Protein AF-A0A369RG29-F1 (afdb_monomer)

Structure (mmCIF, N/CA/C/O backbone):
data_AF-A0A369RG29-F1
#
_entry.id   AF-A0A369RG29-F1
#
loop_
_atom_site.group_PDB
_atom_site.id
_atom_site.type_symbol
_atom_site.label_atom_id
_atom_site.label_alt_id
_atom_site.label_comp_id
_atom_site.label_asym_id
_atom_site.label_entity_id
_atom_site.label_seq_id
_atom_site.pdbx_PDB_ins_code
_atom_site.Cartn_x
_atom_site.Cartn_y
_atom_site.Cartn_z
_atom_site.occupancy
_atom_site.B_iso_or_equiv
_atom_site.auth_seq_id
_atom_site.auth_comp_id
_atom_site.auth_asym_id
_atom_site.auth_atom_id
_atom_site.pdbx_PDB_model_num
ATOM 1 N N . MET A 1 1 ? 27.080 -6.535 -41.139 1.00 61.38 1 MET A N 1
ATOM 2 C CA . MET A 1 1 ? 26.240 -5.898 -40.108 1.00 61.38 1 MET A CA 1
ATOM 3 C C . MET A 1 1 ? 27.134 -4.881 -39.435 1.00 61.38 1 MET A C 1
ATOM 5 O O . MET A 1 1 ? 28.217 -5.266 -39.020 1.00 61.38 1 MET A O 1
ATOM 9 N N . ASP A 1 2 ? 26.772 -3.605 -39.496 1.00 86.25 2 ASP A N 1
ATOM 10 C CA . ASP A 1 2 ? 27.599 -2.499 -39.001 1.00 86.25 2 ASP A CA 1
ATOM 11 C C . ASP A 1 2 ? 27.621 -2.521 -37.461 1.00 86.25 2 ASP A C 1
ATOM 13 O O . ASP A 1 2 ? 26.566 -2.659 -36.838 1.00 86.25 2 ASP A O 1
ATOM 17 N N . GLU A 1 3 ? 28.797 -2.431 -36.835 1.00 81.69 3 GLU A N 1
ATOM 18 C CA . GLU A 1 3 ? 28.949 -2.472 -35.367 1.00 81.69 3 GLU A CA 1
ATOM 19 C C . GLU A 1 3 ? 28.167 -1.340 -34.684 1.00 81.69 3 GLU A C 1
ATOM 21 O O . GLU A 1 3 ? 27.643 -1.509 -33.581 1.00 81.69 3 GLU A O 1
ATOM 26 N N . ILE A 1 4 ? 28.018 -0.211 -35.382 1.00 87.00 4 ILE A N 1
ATOM 27 C CA . ILE A 1 4 ? 27.240 0.947 -34.934 1.00 87.00 4 ILE A CA 1
ATOM 2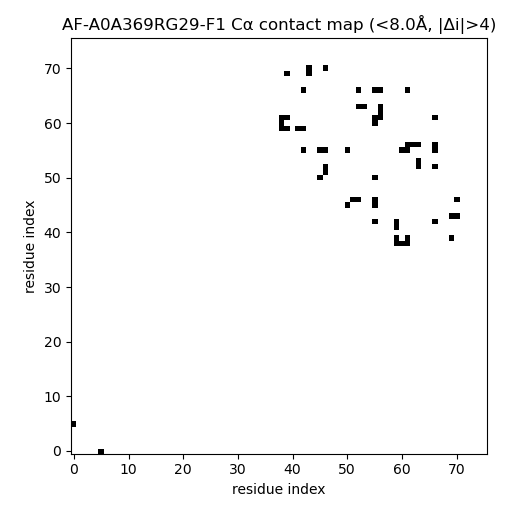8 C C . ILE A 1 4 ? 25.746 0.599 -34.836 1.00 87.00 4 ILE A C 1
ATOM 30 O O . ILE A 1 4 ? 25.089 0.977 -33.865 1.00 87.00 4 ILE A O 1
ATOM 34 N N . ALA A 1 5 ? 25.213 -0.168 -35.793 1.00 87.56 5 ALA A N 1
ATOM 35 C CA . ALA A 1 5 ? 23.807 -0.571 -35.799 1.00 87.56 5 ALA A CA 1
ATOM 36 C C . ALA A 1 5 ? 23.494 -1.537 -34.646 1.00 87.56 5 ALA A C 1
ATOM 38 O O . ALA A 1 5 ? 22.511 -1.353 -33.934 1.00 87.56 5 ALA A O 1
ATOM 39 N N . ALA A 1 6 ? 24.382 -2.503 -34.391 1.00 88.19 6 ALA A N 1
ATOM 40 C CA . ALA A 1 6 ? 24.222 -3.444 -33.281 1.00 88.19 6 ALA A CA 1
ATOM 41 C C . ALA A 1 6 ? 24.277 -2.757 -31.902 1.00 88.19 6 ALA A C 1
ATOM 43 O O . ALA A 1 6 ? 23.646 -3.217 -30.949 1.00 88.19 6 ALA A O 1
ATOM 44 N N . PHE A 1 7 ? 25.037 -1.664 -31.768 1.00 92.88 7 PHE A N 1
ATOM 45 C CA . PHE A 1 7 ? 25.068 -0.872 -30.538 1.00 92.88 7 PHE A CA 1
ATOM 46 C C . PHE A 1 7 ? 23.784 -0.054 -30.344 1.00 92.88 7 PHE A C 1
ATOM 48 O O . PHE A 1 7 ? 23.240 -0.041 -29.240 1.00 92.88 7 PHE A O 1
ATOM 55 N N . ALA A 1 8 ? 23.281 0.581 -31.407 1.00 91.81 8 ALA A N 1
ATOM 56 C CA . ALA A 1 8 ? 22.029 1.336 -31.370 1.00 91.81 8 ALA A CA 1
ATOM 57 C C . ALA A 1 8 ? 20.837 0.444 -30.981 1.00 91.81 8 ALA A C 1
ATOM 59 O O . ALA A 1 8 ? 20.099 0.783 -30.062 1.00 91.81 8 ALA A O 1
ATOM 60 N N . GLU A 1 9 ? 20.721 -0.744 -31.582 1.00 92.56 9 GLU A N 1
ATOM 61 C CA . GLU A 1 9 ? 19.657 -1.706 -31.255 1.00 92.56 9 GLU A CA 1
ATOM 62 C C . GLU A 1 9 ? 19.674 -2.116 -29.775 1.00 92.56 9 GLU A C 1
ATOM 64 O O . GLU A 1 9 ? 18.633 -2.147 -29.120 1.00 92.56 9 GLU A O 1
ATOM 69 N N . LYS A 1 10 ? 20.861 -2.385 -29.215 1.00 94.06 10 LYS A N 1
ATOM 70 C CA . LYS A 1 10 ? 21.001 -2.729 -27.791 1.00 94.06 10 LYS A CA 1
ATOM 71 C C . LYS A 1 10 ? 20.654 -1.567 -26.866 1.00 94.06 10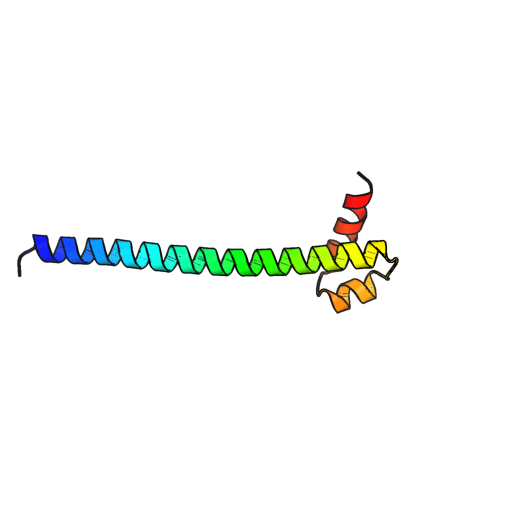 LYS A C 1
ATOM 73 O O . LYS A 1 10 ? 20.134 -1.797 -25.775 1.00 94.06 10 LYS A O 1
ATOM 78 N N . PHE A 1 11 ? 20.973 -0.338 -27.266 1.00 95.75 11 PHE A N 1
ATOM 79 C CA . PHE A 1 11 ? 20.616 0.848 -26.497 1.00 95.75 11 PHE A CA 1
ATOM 80 C C . PHE A 1 11 ? 19.096 1.054 -26.480 1.00 95.75 11 PHE A C 1
ATOM 82 O O . PHE A 1 11 ? 18.520 1.216 -25.403 1.00 95.75 11 PHE A O 1
ATOM 89 N N . ASP A 1 12 ? 18.448 0.952 -27.641 1.00 95.94 12 ASP A N 1
ATOM 90 C CA . ASP A 1 12 ? 16.993 1.066 -27.776 1.00 95.94 12 ASP A CA 1
ATOM 91 C C . ASP A 1 12 ? 16.264 -0.049 -27.015 1.00 95.94 12 ASP A C 1
ATOM 93 O O . ASP A 1 12 ? 15.278 0.203 -26.318 1.00 95.94 12 ASP A O 1
ATOM 97 N N . GLU A 1 13 ? 16.778 -1.283 -27.066 1.00 96.50 13 GLU A N 1
ATOM 98 C CA . GLU A 1 13 ? 16.256 -2.385 -26.258 1.00 96.50 13 GLU A CA 1
ATOM 99 C C . GLU A 1 13 ? 16.402 -2.101 -24.758 1.00 96.50 13 GLU A C 1
ATOM 101 O O . GLU A 1 13 ? 15.455 -2.308 -23.995 1.00 96.50 13 GLU A O 1
ATOM 106 N N . GLY A 1 14 ? 17.555 -1.580 -24.329 1.00 97.75 14 GLY A N 1
ATOM 107 C CA . GLY A 1 14 ? 17.787 -1.176 -22.945 1.00 97.75 14 GLY A CA 1
ATOM 108 C C . GLY A 1 14 ? 16.800 -0.110 -22.467 1.00 97.75 14 GLY A C 1
ATOM 109 O O . GLY A 1 14 ? 16.260 -0.231 -21.364 1.00 97.75 14 GLY A O 1
ATOM 110 N N . LEU A 1 15 ? 16.520 0.894 -23.304 1.00 98.00 15 LEU A N 1
ATOM 111 C CA . LEU A 1 15 ? 15.538 1.937 -23.014 1.00 98.00 15 LEU A CA 1
ATOM 112 C C . LEU A 1 15 ? 14.128 1.349 -22.891 1.00 98.00 15 LEU A C 1
ATOM 114 O O . LEU A 1 15 ? 13.469 1.565 -21.874 1.00 98.00 15 LEU A O 1
ATOM 118 N N . ARG A 1 16 ? 13.706 0.533 -23.864 1.00 97.62 16 ARG A N 1
ATOM 119 C CA . ARG A 1 16 ? 12.389 -0.120 -23.865 1.00 97.62 16 ARG A CA 1
ATOM 120 C C . ARG A 1 16 ? 12.185 -0.987 -22.624 1.00 97.62 16 ARG A C 1
ATOM 122 O O . ARG A 1 16 ? 11.168 -0.875 -21.945 1.00 97.62 16 ARG A O 1
ATOM 129 N N . VAL A 1 17 ? 13.168 -1.822 -22.286 1.00 98.00 17 VAL A N 1
ATOM 130 C CA . VAL A 1 17 ? 13.116 -2.668 -21.084 1.00 98.00 17 VAL A CA 1
ATOM 131 C C . VAL A 1 17 ? 13.079 -1.813 -19.814 1.00 98.00 17 VAL A C 1
ATOM 133 O O . VAL A 1 17 ? 12.386 -2.164 -18.856 1.00 98.00 17 VAL A O 1
ATOM 136 N N . GLY A 1 18 ? 13.810 -0.696 -19.784 1.00 98.38 18 GLY A N 1
ATOM 137 C CA . GLY A 1 18 ? 13.778 0.261 -18.680 1.00 98.38 18 GLY A CA 1
ATOM 138 C C . GLY A 1 18 ? 12.391 0.872 -18.468 1.00 98.38 18 GLY A C 1
ATOM 139 O O . GLY A 1 18 ? 11.889 0.867 -17.342 1.00 98.38 18 GLY A O 1
ATOM 140 N N . GLU A 1 19 ? 11.755 1.342 -19.541 1.00 98.38 19 GLU A N 1
ATOM 141 C CA . GLU A 1 19 ? 10.403 1.912 -19.513 1.00 98.38 19 GLU A CA 1
ATOM 142 C C . GLU A 1 19 ? 9.353 0.880 -19.092 1.00 98.38 19 GLU A C 1
ATOM 144 O O . GLU A 1 19 ? 8.584 1.129 -18.160 1.00 98.38 19 GLU A O 1
ATOM 149 N N . GLU A 1 20 ? 9.363 -0.308 -19.705 1.00 98.25 20 GLU A N 1
ATOM 150 C CA . GLU A 1 20 ? 8.438 -1.401 -19.379 1.00 98.25 20 GLU A CA 1
ATOM 151 C C . GLU A 1 20 ? 8.536 -1.792 -17.896 1.00 98.25 20 GLU A C 1
ATOM 153 O O . GLU A 1 20 ? 7.522 -1.879 -17.196 1.00 98.25 20 GLU A O 1
ATOM 158 N N . ARG A 1 21 ? 9.762 -1.950 -17.375 1.00 98.19 21 ARG A N 1
ATOM 159 C CA . ARG A 1 21 ? 9.990 -2.242 -15.951 1.00 98.19 21 ARG A CA 1
ATOM 160 C C . ARG A 1 21 ? 9.530 -1.102 -15.052 1.00 98.19 21 ARG A C 1
ATOM 162 O O . ARG A 1 21 ? 8.930 -1.361 -14.010 1.00 98.19 21 ARG A O 1
ATOM 169 N N . GLY A 1 22 ? 9.803 0.145 -15.432 1.00 98.62 22 GLY A N 1
ATOM 170 C CA . GLY A 1 22 ? 9.381 1.323 -14.676 1.00 98.62 22 GLY A CA 1
ATOM 171 C C . GLY A 1 22 ? 7.862 1.384 -14.515 1.00 98.62 22 GLY A C 1
ATOM 172 O O . GLY A 1 22 ? 7.366 1.555 -13.398 1.00 98.62 22 GLY A O 1
ATOM 173 N N . ILE A 1 23 ? 7.129 1.163 -15.608 1.00 98.50 23 ILE A N 1
ATOM 174 C CA . ILE A 1 23 ? 5.661 1.124 -15.618 1.00 98.50 23 ILE A CA 1
ATOM 175 C C . ILE A 1 23 ? 5.145 -0.024 -14.748 1.00 98.50 23 ILE A C 1
ATOM 177 O O . ILE A 1 23 ? 4.276 0.200 -13.903 1.00 98.50 23 ILE A O 1
ATOM 181 N N . GLN A 1 24 ? 5.696 -1.233 -14.899 1.00 98.38 24 GLN A N 1
ATOM 182 C CA . GLN A 1 24 ? 5.267 -2.394 -14.117 1.00 98.38 24 GLN A CA 1
ATOM 183 C C . GLN A 1 24 ? 5.468 -2.170 -12.612 1.00 98.38 24 GLN A C 1
ATOM 185 O O . GLN A 1 24 ? 4.528 -2.332 -11.833 1.00 98.38 24 GLN A O 1
ATOM 190 N N . ILE A 1 25 ? 6.663 -1.731 -12.204 1.00 98.38 25 ILE A N 1
ATOM 191 C CA . ILE A 1 25 ? 6.983 -1.463 -10.796 1.00 98.38 25 ILE A CA 1
ATOM 192 C C . ILE A 1 25 ? 6.078 -0.358 -10.240 1.00 98.38 25 ILE A C 1
ATOM 194 O O . ILE A 1 25 ? 5.588 -0.466 -9.115 1.00 98.38 25 ILE A O 1
ATOM 198 N N . GLY A 1 26 ? 5.856 0.712 -11.010 1.00 98.62 26 GLY A N 1
ATOM 199 C CA . GLY A 1 26 ? 4.972 1.807 -10.617 1.00 98.62 26 GLY A CA 1
ATOM 200 C C . GLY A 1 26 ? 3.536 1.335 -10.395 1.00 98.62 26 GLY A C 1
ATOM 201 O O . GLY A 1 26 ? 2.937 1.650 -9.367 1.00 98.62 26 GLY A O 1
ATOM 202 N N . HIS A 1 27 ? 3.011 0.527 -11.315 1.00 98.50 27 HIS A N 1
ATOM 203 C CA . HIS A 1 27 ? 1.667 -0.034 -11.223 1.00 98.50 27 HIS A CA 1
ATOM 204 C C . HIS A 1 27 ? 1.509 -0.975 -10.018 1.00 98.50 27 HIS A C 1
ATOM 206 O O . HIS A 1 27 ? 0.552 -0.839 -9.256 1.00 98.50 27 HIS A O 1
ATOM 212 N N . GLU A 1 28 ? 2.456 -1.889 -9.790 1.00 98.31 28 GLU A N 1
ATOM 213 C CA . GLU A 1 28 ? 2.420 -2.807 -8.642 1.00 98.31 28 GLU A CA 1
ATOM 214 C C . GLU A 1 28 ? 2.491 -2.063 -7.304 1.00 98.31 28 GLU A C 1
ATOM 216 O O . GLU A 1 28 ? 1.687 -2.327 -6.406 1.00 98.31 28 GLU A O 1
ATOM 221 N N . LYS A 1 29 ? 3.396 -1.081 -7.183 1.00 98.25 29 LYS A N 1
ATOM 222 C CA . LYS A 1 29 ? 3.495 -0.232 -5.987 1.00 98.25 29 LYS A CA 1
ATOM 223 C C . LYS A 1 29 ? 2.220 0.571 -5.760 1.00 98.25 29 LYS A C 1
ATOM 225 O O . LYS A 1 29 ? 1.718 0.601 -4.639 1.00 98.25 29 LYS A O 1
ATOM 230 N N . GLY A 1 30 ? 1.686 1.194 -6.811 1.00 98.50 30 GLY A N 1
ATOM 231 C CA . GLY A 1 30 ? 0.457 1.981 -6.737 1.00 98.50 30 GLY A CA 1
ATOM 232 C C . GLY A 1 30 ? -0.740 1.140 -6.301 1.00 98.50 30 GLY A C 1
ATOM 233 O O . GLY A 1 30 ? -1.497 1.554 -5.424 1.00 98.50 30 GLY A O 1
ATOM 234 N N . LYS A 1 31 ? -0.875 -0.073 -6.847 1.00 98.44 31 LYS A N 1
ATOM 235 C CA . LYS A 1 31 ? -1.927 -1.015 -6.455 1.00 98.44 31 LYS A CA 1
ATOM 236 C C . LYS A 1 31 ? -1.802 -1.429 -4.986 1.00 98.44 31 LYS A C 1
ATOM 238 O O . LYS A 1 31 ? -2.782 -1.335 -4.253 1.00 98.44 31 LYS A O 1
ATOM 243 N N . ALA A 1 32 ? -0.612 -1.842 -4.546 1.00 97.81 32 ALA A N 1
ATOM 244 C CA . ALA A 1 32 ? -0.387 -2.277 -3.167 1.00 97.81 32 ALA A CA 1
ATOM 245 C C . ALA A 1 32 ? -0.642 -1.151 -2.148 1.00 97.81 32 ALA A C 1
ATOM 247 O O . ALA A 1 32 ? -1.296 -1.366 -1.125 1.00 97.81 32 ALA A O 1
ATOM 248 N N . GLU A 1 33 ? -0.168 0.062 -2.442 1.00 97.81 33 GLU A N 1
ATOM 249 C CA . GLU A 1 33 ? -0.393 1.231 -1.592 1.00 97.81 33 GLU A CA 1
ATOM 250 C C . GLU A 1 33 ? -1.879 1.619 -1.562 1.00 97.81 33 GLU A C 1
ATOM 252 O O . GLU A 1 33 ? -2.434 1.843 -0.487 1.00 97.81 33 GLU A O 1
ATOM 257 N N . GLY A 1 34 ? -2.560 1.607 -2.712 1.00 98.12 34 GLY A N 1
ATOM 258 C CA . GLY A 1 34 ? -3.997 1.875 -2.796 1.00 98.12 34 GLY A CA 1
ATOM 259 C C . GLY A 1 34 ? -4.840 0.875 -1.999 1.00 98.12 34 GLY A C 1
ATOM 260 O O . GLY A 1 34 ? -5.726 1.276 -1.242 1.00 98.12 34 GLY A O 1
ATOM 261 N N . GLU A 1 35 ? -4.536 -0.423 -2.095 1.00 97.62 35 GLU A N 1
ATOM 262 C CA . GLU A 1 35 ? -5.202 -1.466 -1.303 1.00 97.62 35 GLU A CA 1
ATOM 263 C C . GLU A 1 35 ? -4.995 -1.255 0.205 1.00 97.62 35 GLU A C 1
ATOM 265 O O . GLU A 1 35 ? -5.942 -1.369 0.990 1.00 97.62 35 GLU A O 1
ATOM 270 N N . LYS A 1 36 ? -3.775 -0.899 0.626 1.00 96.44 36 LYS A N 1
ATOM 271 C CA . LYS A 1 36 ? -3.470 -0.594 2.030 1.00 96.44 36 LYS A CA 1
ATOM 272 C C . LYS A 1 36 ? -4.231 0.642 2.519 1.00 96.44 36 LYS A C 1
ATOM 274 O O . LYS A 1 36 ? -4.851 0.594 3.583 1.00 96.44 36 LYS A O 1
ATOM 279 N N . GLN A 1 37 ? -4.233 1.725 1.745 1.00 97.06 37 GLN A N 1
ATOM 280 C CA . GLN A 1 37 ? -4.954 2.955 2.081 1.00 97.06 37 GLN A CA 1
ATOM 281 C C . GLN A 1 37 ? -6.465 2.724 2.176 1.00 97.06 37 GLN A C 1
ATOM 283 O O . GLN A 1 37 ? -7.097 3.217 3.112 1.00 97.06 37 GLN A O 1
ATOM 288 N N . ALA A 1 38 ? -7.039 1.920 1.277 1.00 97.62 38 ALA A N 1
ATOM 289 C CA . ALA A 1 38 ? -8.451 1.550 1.325 1.00 97.62 38 ALA A CA 1
ATOM 290 C C . ALA A 1 38 ? -8.797 0.785 2.615 1.00 97.62 38 ALA A C 1
ATOM 292 O O . ALA A 1 38 ? -9.755 1.145 3.303 1.00 97.62 38 ALA A O 1
ATOM 293 N N . LYS A 1 39 ? -7.984 -0.211 3.002 1.00 97.44 39 LYS A N 1
ATOM 294 C CA . LYS A 1 39 ? -8.155 -0.947 4.271 1.00 97.44 39 LYS A CA 1
ATOM 295 C C . LYS A 1 39 ? -8.104 -0.016 5.482 1.00 97.44 39 LYS A C 1
ATOM 297 O O . LYS A 1 39 ? -8.968 -0.097 6.355 1.00 97.44 39 LYS A O 1
ATOM 302 N N . ILE A 1 40 ? -7.138 0.905 5.511 1.00 96.81 40 ILE A N 1
ATOM 303 C CA . ILE A 1 40 ? -6.999 1.905 6.579 1.00 96.81 40 ILE A CA 1
ATOM 304 C C . ILE A 1 40 ? -8.221 2.832 6.629 1.00 96.81 40 ILE A C 1
ATOM 306 O O . ILE A 1 40 ? -8.745 3.093 7.712 1.00 96.81 40 ILE A O 1
ATOM 310 N N . ALA A 1 41 ? -8.705 3.317 5.483 1.00 96.94 41 ALA A N 1
ATOM 311 C CA . ALA A 1 41 ? -9.873 4.194 5.416 1.00 96.94 41 ALA A CA 1
ATOM 312 C C . ALA A 1 41 ? -11.135 3.503 5.955 1.00 96.94 41 ALA A C 1
ATOM 314 O O . ALA A 1 41 ? -11.861 4.082 6.769 1.00 96.94 41 ALA A O 1
ATOM 315 N N . VAL A 1 42 ? -11.357 2.242 5.567 1.00 97.50 42 VAL A N 1
ATOM 316 C CA . VAL A 1 42 ? -12.453 1.418 6.096 1.00 97.50 42 VA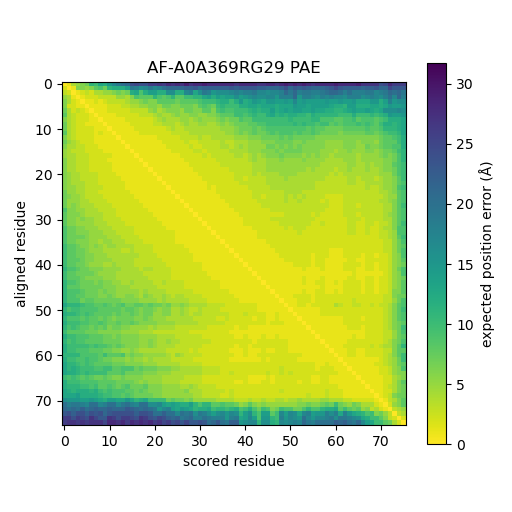L A CA 1
ATOM 317 C C . VAL A 1 42 ? -12.301 1.234 7.607 1.00 97.50 42 VAL A C 1
ATOM 319 O O . VAL A 1 42 ? -13.242 1.526 8.344 1.00 97.50 42 VAL A O 1
ATOM 322 N N . ALA A 1 43 ? -11.117 0.850 8.094 1.00 97.25 43 ALA A N 1
ATOM 323 C CA . ALA A 1 43 ? -10.865 0.681 9.526 1.00 97.25 43 ALA A CA 1
ATOM 324 C C . ALA A 1 43 ? -11.131 1.968 10.324 1.00 97.25 43 ALA A C 1
ATOM 326 O O . ALA A 1 43 ? -11.818 1.927 11.345 1.00 97.25 43 ALA A O 1
ATOM 327 N N . LYS A 1 44 ? -10.668 3.129 9.836 1.00 95.50 44 LYS A N 1
ATOM 328 C CA . LYS A 1 44 ? -10.923 4.436 10.470 1.00 95.50 44 LYS A CA 1
ATOM 329 C C . LYS A 1 44 ? -12.420 4.744 10.554 1.00 95.50 44 LYS A C 1
ATOM 331 O O . LYS A 1 44 ? -12.872 5.269 11.572 1.00 95.50 44 LYS A O 1
ATOM 336 N N . ASN A 1 45 ? -13.195 4.424 9.520 1.00 96.38 45 ASN A N 1
ATOM 337 C CA . ASN A 1 45 ? -14.643 4.639 9.524 1.00 96.38 45 ASN A CA 1
ATOM 338 C C . ASN A 1 45 ? -15.366 3.694 10.492 1.00 96.38 45 ASN A C 1
ATOM 340 O O . ASN A 1 45 ? -16.224 4.146 11.248 1.00 96.38 45 ASN A O 1
ATOM 344 N N . LEU A 1 46 ? -14.976 2.418 10.543 1.00 96.38 46 LEU A N 1
ATOM 345 C CA . LEU A 1 46 ? -15.546 1.449 11.484 1.00 96.38 46 LEU A CA 1
ATOM 346 C C . LEU A 1 46 ? -15.219 1.802 12.945 1.00 96.38 46 LEU A C 1
ATOM 348 O O . LEU A 1 46 ? -16.105 1.757 13.797 1.00 96.38 46 LEU A O 1
ATOM 352 N N . LEU A 1 47 ? -13.988 2.248 13.229 1.00 95.38 47 LEU A N 1
ATOM 353 C CA . LEU A 1 47 ? -13.603 2.765 14.549 1.00 95.38 47 LEU A CA 1
ATOM 354 C C . LEU A 1 47 ? -14.457 3.977 14.947 1.00 95.38 47 LEU A C 1
ATOM 356 O O . LEU A 1 47 ? -14.893 4.086 16.090 1.00 95.38 47 LEU A O 1
ATOM 360 N N . LYS A 1 48 ? -14.721 4.901 14.010 1.00 93.44 48 LYS A N 1
ATOM 361 C CA . LYS A 1 48 ? -15.612 6.052 14.250 1.00 93.44 48 LYS A CA 1
ATOM 362 C C . LYS A 1 48 ? -17.051 5.626 14.542 1.00 93.44 48 LYS A C 1
ATOM 364 O O . LYS A 1 48 ? -17.708 6.303 15.323 1.00 93.44 48 LYS A O 1
ATOM 369 N N . ALA A 1 49 ? -17.509 4.524 13.955 1.00 95.62 49 ALA A N 1
ATOM 370 C CA . ALA A 1 49 ? -18.823 3.942 14.208 1.00 95.62 49 ALA A CA 1
ATOM 371 C C . ALA A 1 49 ? -18.898 3.123 15.516 1.00 95.62 49 ALA A C 1
ATOM 373 O O . ALA A 1 49 ? -19.950 2.572 15.823 1.00 95.62 49 ALA A O 1
ATOM 374 N N . GLY A 1 50 ? -17.808 3.034 16.291 1.00 94.56 50 GLY A N 1
ATOM 375 C CA . GLY A 1 50 ? -17.779 2.307 17.564 1.00 94.56 50 GLY A CA 1
ATOM 376 C C . GLY A 1 50 ? -17.718 0.784 17.418 1.00 94.56 50 GLY A C 1
ATOM 377 O O . GLY A 1 50 ? -18.002 0.068 18.375 1.00 94.56 50 GLY A O 1
ATOM 378 N N . ILE A 1 51 ? -17.356 0.278 16.235 1.00 97.12 51 ILE A N 1
ATOM 379 C CA . ILE A 1 51 ? -17.199 -1.160 15.998 1.00 97.12 51 ILE A CA 1
ATOM 380 C C . ILE A 1 51 ? -15.957 -1.676 16.734 1.00 97.12 51 ILE A C 1
ATOM 382 O O . ILE A 1 51 ? -14.931 -0.996 16.808 1.00 97.12 51 ILE A O 1
ATOM 386 N N . SER A 1 52 ? -16.045 -2.888 17.285 1.00 96.19 52 SER A N 1
ATOM 387 C CA . SER A 1 52 ? -14.947 -3.497 18.034 1.00 96.19 52 SER A CA 1
ATOM 388 C C . SER A 1 52 ? -13.743 -3.814 17.143 1.00 96.19 52 SER A C 1
ATOM 390 O O . SER A 1 52 ? -13.872 -4.181 15.974 1.00 96.19 52 SER A O 1
ATOM 392 N N . THR A 1 53 ? -12.546 -3.719 17.720 1.00 95.50 53 THR A N 1
ATOM 393 C CA . THR A 1 53 ? -11.279 -3.953 17.014 1.00 95.50 53 THR A CA 1
ATOM 394 C C . THR A 1 53 ? -11.165 -5.360 16.426 1.00 95.50 53 THR A C 1
ATOM 396 O O . THR A 1 53 ? -10.567 -5.516 15.366 1.00 95.50 53 THR A O 1
ATOM 399 N N . ASP A 1 54 ? -11.770 -6.365 17.066 1.00 96.81 54 ASP A N 1
ATOM 400 C CA . ASP A 1 54 ? -11.839 -7.742 16.559 1.00 96.81 54 ASP A CA 1
ATOM 401 C C . ASP A 1 54 ? -12.561 -7.823 15.213 1.00 96.81 54 ASP A C 1
ATOM 403 O O . ASP A 1 54 ? -12.036 -8.378 14.249 1.00 96.81 54 ASP A O 1
ATOM 407 N N . ILE A 1 55 ? -13.745 -7.214 15.122 1.00 97.50 55 ILE A N 1
ATOM 408 C CA . ILE A 1 55 ? -14.542 -7.212 13.891 1.00 97.50 55 ILE A CA 1
ATOM 409 C C . ILE A 1 55 ? -13.843 -6.394 12.806 1.00 97.50 55 ILE A C 1
ATOM 411 O O . 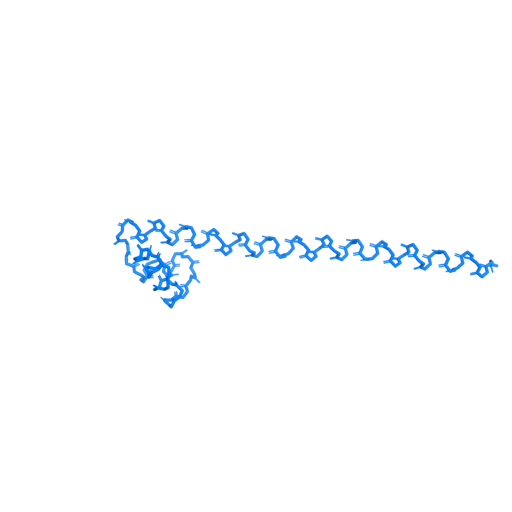ILE A 1 55 ? -13.838 -6.785 11.639 1.00 97.50 55 ILE A O 1
ATOM 415 N N . ILE A 1 56 ? -13.194 -5.288 13.175 1.00 97.56 56 ILE A N 1
ATOM 416 C CA . ILE A 1 56 ? -12.425 -4.469 12.229 1.00 97.56 56 ILE A CA 1
ATOM 417 C C . ILE A 1 56 ? -11.238 -5.254 11.665 1.00 97.56 56 ILE A C 1
ATOM 419 O O . ILE A 1 56 ? -11.020 -5.223 10.454 1.00 97.56 56 ILE A O 1
ATOM 423 N N . SER A 1 57 ? -10.513 -5.984 12.514 1.00 97.50 57 SER A N 1
ATOM 424 C CA . SER A 1 57 ? -9.409 -6.866 12.118 1.00 97.50 57 SER A CA 1
ATOM 425 C C . SER A 1 57 ? -9.879 -7.911 11.111 1.00 97.50 57 SER A C 1
ATOM 427 O O . SER A 1 57 ? -9.347 -7.993 10.005 1.00 97.50 57 SER A O 1
ATOM 429 N N . GLN A 1 58 ? -10.971 -8.613 11.422 1.00 97.38 58 GLN A N 1
ATOM 430 C CA . GLN A 1 58 ? -11.556 -9.614 10.526 1.00 97.38 58 GLN A CA 1
ATOM 431 C C . GLN A 1 58 ? -12.054 -9.016 9.200 1.00 97.38 58 GLN A C 1
ATOM 433 O O . GLN A 1 58 ? -11.889 -9.630 8.150 1.00 97.38 58 GLN A O 1
ATOM 438 N N . THR A 1 59 ? -12.635 -7.813 9.229 1.00 96.38 59 THR A N 1
ATOM 439 C CA . THR A 1 59 ? -13.220 -7.174 8.036 1.00 96.38 59 THR A CA 1
ATOM 440 C C . THR A 1 59 ? -12.157 -6.591 7.106 1.00 96.38 59 THR A C 1
ATOM 442 O O . THR A 1 59 ? -12.286 -6.660 5.887 1.00 96.38 59 THR A O 1
ATOM 445 N N . THR A 1 60 ? -11.114 -5.976 7.666 1.00 96.75 60 THR A N 1
ATOM 446 C CA . THR A 1 60 ? -10.105 -5.231 6.892 1.00 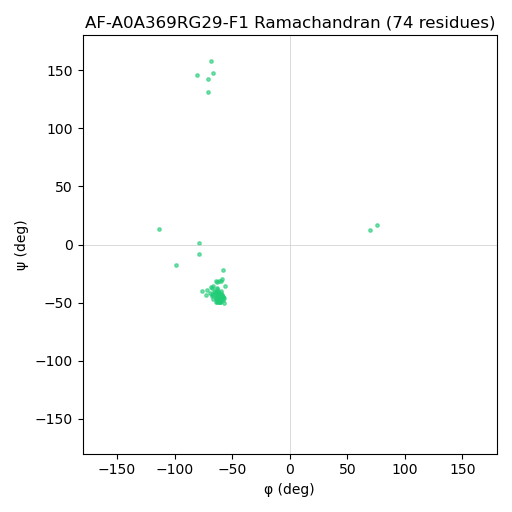96.75 60 THR A CA 1
ATOM 447 C C . THR A 1 60 ? -8.836 -6.036 6.622 1.00 96.75 60 THR A C 1
ATOM 449 O O . THR A 1 60 ? -8.055 -5.678 5.737 1.00 96.75 60 THR A O 1
ATOM 452 N N . GLY A 1 61 ? -8.620 -7.119 7.372 1.00 96.81 61 GLY A N 1
ATOM 453 C CA . GLY A 1 61 ? -7.387 -7.900 7.356 1.00 96.81 61 GLY A CA 1
ATOM 454 C C . GLY A 1 61 ? -6.186 -7.171 7.966 1.00 96.81 61 GLY A C 1
ATOM 455 O O . GLY A 1 61 ? -5.057 -7.608 7.760 1.00 96.81 61 GLY A O 1
ATOM 456 N N . LEU A 1 62 ? -6.404 -6.051 8.666 1.00 97.12 62 LEU A N 1
ATOM 457 C CA . LEU A 1 62 ? -5.365 -5.353 9.422 1.00 97.12 62 LEU A CA 1
ATOM 458 C C . LEU A 1 62 ? -5.143 -6.035 10.770 1.00 97.12 62 LEU A C 1
ATOM 460 O O . LEU A 1 62 ? -6.083 -6.504 11.407 1.00 97.12 62 LEU A O 1
ATOM 464 N N . SER A 1 63 ? -3.903 -6.032 11.243 1.00 96.81 63 SER A N 1
ATOM 465 C CA . SER A 1 63 ? -3.576 -6.542 12.570 1.00 96.81 63 SER A CA 1
ATOM 466 C C . SER A 1 63 ? -4.143 -5.653 13.683 1.00 96.81 63 SER A C 1
ATOM 468 O O . SER A 1 63 ? -4.358 -4.449 13.521 1.00 96.81 63 SER A O 1
ATOM 470 N N . PHE A 1 64 ? -4.310 -6.224 14.879 1.00 95.19 64 PHE A N 1
ATOM 47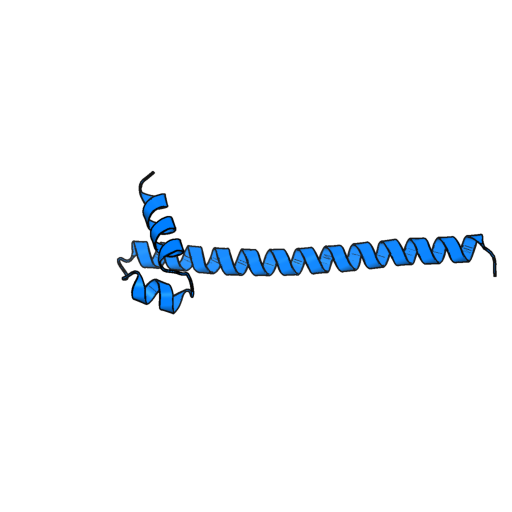1 C CA . PHE A 1 64 ? -4.711 -5.456 16.062 1.00 95.19 64 PHE A CA 1
ATOM 472 C C . PHE A 1 64 ? -3.768 -4.288 16.369 1.00 95.19 64 PHE A C 1
ATOM 474 O O . PHE A 1 64 ? -4.228 -3.243 16.824 1.00 95.19 64 PHE A O 1
ATOM 481 N N . ASN A 1 65 ? -2.464 -4.451 16.126 1.00 95.06 65 ASN A N 1
ATOM 482 C CA . ASN A 1 65 ? -1.481 -3.393 16.354 1.00 95.06 65 ASN A CA 1
ATOM 483 C C . ASN A 1 65 ? -1.679 -2.229 15.380 1.00 95.06 65 ASN A C 1
ATOM 485 O O . ASN A 1 65 ? -1.697 -1.081 15.817 1.00 95.06 65 ASN A O 1
ATOM 489 N N . GLU A 1 66 ? -1.902 -2.519 14.095 1.00 95.56 66 GLU A N 1
ATOM 490 C CA . GLU A 1 66 ? -2.230 -1.492 13.101 1.00 95.56 66 GLU A CA 1
ATOM 491 C C . GLU A 1 66 ? -3.511 -0.753 13.493 1.00 95.56 66 GLU A C 1
ATOM 493 O O . GLU A 1 66 ? -3.528 0.472 13.538 1.00 95.56 66 GLU A O 1
ATOM 498 N N . ILE A 1 67 ? -4.567 -1.474 13.877 1.00 95.94 67 ILE A N 1
ATOM 499 C CA . ILE A 1 67 ? -5.840 -0.861 14.286 1.00 95.94 67 ILE A CA 1
ATOM 500 C C . ILE A 1 67 ? -5.669 0.019 15.533 1.00 95.94 67 ILE A C 1
ATOM 502 O O . ILE A 1 67 ? -6.205 1.127 15.576 1.00 95.94 67 ILE A O 1
ATOM 506 N N . LYS A 1 68 ? -4.895 -0.431 16.531 1.00 93.00 68 LYS A N 1
ATOM 507 C CA . LYS A 1 68 ? -4.581 0.372 17.723 1.00 93.00 68 LYS A CA 1
ATOM 508 C C . LYS A 1 68 ? -3.826 1.648 17.363 1.00 93.00 68 LYS A C 1
ATOM 510 O O . LYS A 1 68 ? -4.174 2.706 17.877 1.00 93.00 68 LYS A O 1
ATOM 515 N N . GLN A 1 69 ? -2.855 1.574 16.454 1.00 93.50 69 GLN A N 1
ATOM 516 C CA . GLN A 1 69 ?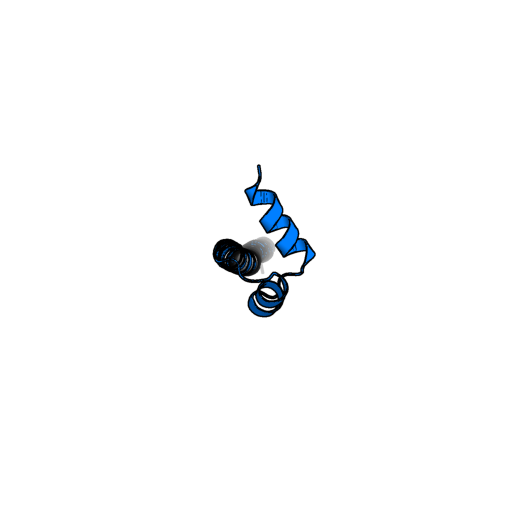 -2.133 2.754 15.979 1.00 93.50 69 GLN A CA 1
ATOM 517 C C . GLN A 1 69 ? -3.084 3.764 15.316 1.00 93.50 69 GLN A C 1
ATOM 519 O O . GLN A 1 69 ? -3.049 4.948 15.653 1.00 93.50 69 GLN A O 1
ATOM 524 N N . LEU A 1 70 ? -4.005 3.298 14.461 1.00 92.50 70 LEU A N 1
ATOM 525 C CA . LEU A 1 70 ? -5.022 4.156 13.834 1.00 92.50 70 LEU A CA 1
ATOM 526 C C . LEU A 1 70 ? -5.957 4.819 14.860 1.00 92.50 70 LEU A C 1
ATOM 528 O O . LEU A 1 70 ? -6.454 5.921 14.624 1.00 92.50 70 LEU A O 1
ATOM 532 N N . GLN A 1 71 ? -6.217 4.155 15.988 1.00 86.56 71 GLN A N 1
ATOM 533 C CA . GLN A 1 71 ? -7.007 4.707 17.087 1.00 86.56 71 GLN A CA 1
ATOM 534 C C . GLN A 1 71 ? -6.239 5.806 17.840 1.00 86.56 71 GLN A C 1
ATOM 536 O O . GLN A 1 71 ? -6.829 6.828 18.193 1.00 86.56 71 GLN A O 1
ATOM 541 N N . SER A 1 72 ? -4.931 5.627 18.046 1.00 81.44 72 SER A N 1
ATOM 542 C CA . SER A 1 72 ? -4.056 6.606 18.705 1.00 81.44 72 SER A CA 1
ATOM 543 C C . SER A 1 72 ? -3.853 7.880 17.878 1.00 81.44 72 SER A C 1
ATOM 545 O O . SER A 1 72 ? -3.869 8.967 18.446 1.00 81.44 72 SER A O 1
ATOM 547 N N . GLU A 1 73 ? -3.771 7.771 16.545 1.00 74.44 73 GLU A N 1
ATOM 548 C CA . GLU A 1 73 ? -3.683 8.918 15.618 1.00 74.44 73 GLU A CA 1
ATOM 549 C C . GLU A 1 73 ? -4.862 9.901 15.740 1.00 74.44 73 GLU A C 1
ATOM 551 O O . GLU A 1 73 ? -4.747 11.056 15.348 1.00 74.44 73 GLU A O 1
ATOM 556 N N . LYS A 1 74 ? -6.008 9.464 16.278 1.00 60.12 74 LYS A N 1
ATOM 557 C CA . LYS A 1 74 ? -7.206 10.300 16.460 1.00 60.12 74 LYS A CA 1
ATOM 558 C C . LYS A 1 74 ? -7.121 11.232 17.683 1.00 60.12 74 LYS A C 1
ATOM 560 O O . LYS A 1 74 ? -8.021 12.045 17.871 1.00 60.12 74 LYS A O 1
ATOM 565 N N . THR A 1 75 ? -6.099 11.077 18.530 1.00 49.88 75 THR A N 1
ATOM 566 C CA . THR A 1 75 ? -5.976 11.769 19.832 1.00 49.88 75 THR A CA 1
ATOM 567 C C . THR A 1 75 ? -4.805 12.766 19.862 1.00 49.88 75 THR A C 1
ATOM 569 O O . THR A 1 75 ? -4.409 13.215 20.933 1.00 49.88 75 THR A O 1
ATOM 572 N N . SER A 1 76 ? -4.229 13.104 18.704 1.00 47.41 76 SER A N 1
ATOM 573 C CA . SER A 1 76 ? -3.216 14.161 18.535 1.00 47.41 76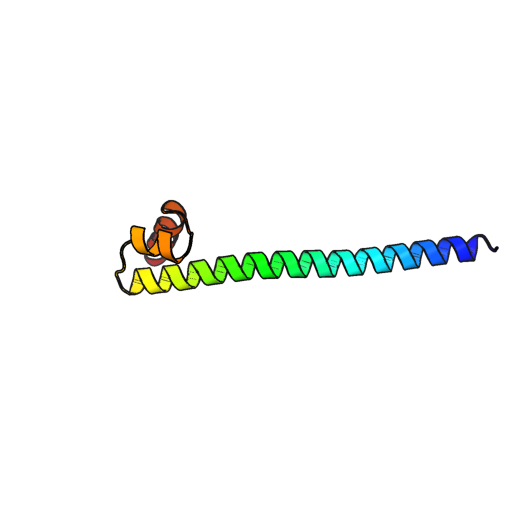 SER A CA 1
ATOM 574 C C . SER A 1 76 ? -3.738 15.297 17.668 1.00 47.41 76 SER A C 1
ATOM 576 O O . SER A 1 76 ? -4.606 15.022 16.809 1.00 47.41 76 SER A O 1
#

Nearest PDB structures (foldseek):
  3frw-assembly2_D  TM=9.563E-01  e=1.431E+00  Blautia obeum ATCC 29174
  3g1c-assembly1_A-2  TM=9.619E-01  e=2.462E+00  Lachnospira eligens ATCC 27750
  3frw-assembly1_A  TM=9.416E-01  e=3.456E+00  Blautia obeum ATCC 29174
  6fal-assembly1_A  TM=7.430E-01  e=1.531E+00  Escherichia coli
  7bhy-assembly2_C-2  TM=5.870E-01  e=8.898E-01  Bacillus subtilis subsp. subtilis str. 168

Mean predicted aligned error: 5.39 Å

Foldseek 3Di:
DDPVVVVVVVVVVVVVVVVVVVVVVVVVVVVVVVLVVVLLVQLLVCVVVVHDLVVSCVVSVDDSVSSVVSVVVVVD

Sequence (76 aa):
MDEIAAFAEKFDEGLRVGEERGIQIGHEKGKAEGEKQAKIAVAKNLLKAGISTDIISQTTGLSFNEIKQLQSEKTS

pLDDT: mean 93.11, std 10.15, range [47.41, 9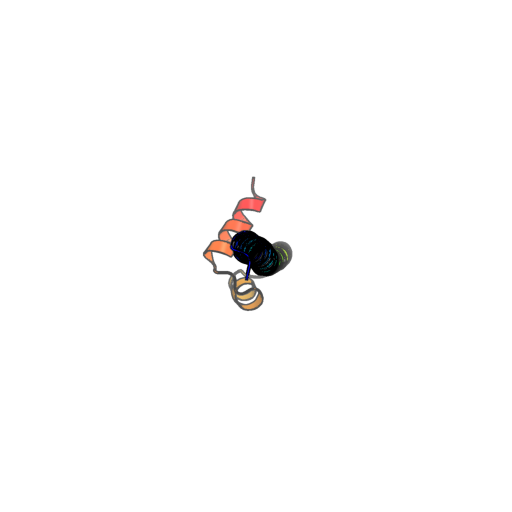8.62]

Secondary structure (DSSP, 8-state):
--HHHHHHHHHHHHHHHHHHHHHHHHHHHHHHHHHHHHHHHHHHHHHHTT--HHHHHHHH---HHHHHHHHHGGG-

Radius of gyration: 22.84 Å; Cα contacts (8 Å, |Δi|>4): 31; chains: 1; bounding box: 48×24×60 Å

Solvent-accessible surface area (backbone atoms only — not comparable to full-atom values): 4315 Å² total; per-residue (Å²): 133,59,71,68,57,60,49,51,54,52,50,53,49,51,50,52,54,49,50,56,50,50,51,51,54,49,51,54,52,50,51,55,50,49,55,51,52,51,34,49,53,53,44,55,52,42,52,74,71,68,51,55,66,69,60,43,24,71,74,50,71,46,51,68,67,58,53,51,49,62,58,54,64,72,77,111

=== Feature glossary ===
The features interleaved in this record are:

— What the protein is —

Sequence gives the chain of amino acids in standard one-letter code (A=alanine, C=cysteine, …, Y=tyrosine), read N→C. It is the only feature that is directly encoded by the gene; all structural features are derived from the folded form of this sequence.

Database cross-references. InterPro integrates a dozen domain/family signature databases into unified entries with residue-range hits. GO terms attach function/process/location labels with evidence codes. CATH codes position the fold in a four-level structural taxonomy. Organism is the NCBI-taxonomy species name.

— Where its atoms are —

Atomic coordinates in PDBx/mmCIF format — the same representation the Protein Data Bank distributes. Each line of the _atom_site loop places one backbone atom in Cartesian space (units: ångströms, origin: arbitrary).

The six renders are orthographic views along the three Cartesian axes in both directions. Representation (cartoon, sticks, or surface) and color scheme (sequence-rainbow or by-chain) vary across proteins so the training set covers all the common visualization conventions.

— Local backbone conformation —

Eight-state secondary structure (DSSP): H is the canonical α-helix, G the tighter 3₁₀-helix, I the wider π-helix; E/B are β-structure, T and S are turns and bends, and '-' is everything else. DSSP derives these from the pattern of main-chain N–H···O=C hydrogen bonds, not from the sequence.

P-SEA three-state annotation labels each residue as helix, strand, or coil based purely on the geometry of the Cα trace. It serves as a fallback when the full backbone (and thus DSSP) is unavailable.

The φ/ψ torsion pair specifies the backbone conformation at each residue. φ rotates about the N–Cα bond, ψ about the Cα–C bond. Steric clashes forbid most of the (φ, ψ) plane — the allowed regions (α-helix basin, β-sheet basin, left-handed helix) are the Ramachandran-allowed regions.

— Global shape and packing —

The geometric summary reports three shape descriptors. Rg (radius of gyration) measures how spread out the Cα atoms are about their centre of mass; compact globular proteins have small Rg, elongated or unfolded ones large. Cα contacts (<8 Å, |i−j|>4) count long-range residue pairs in spatial proximity — high for tightly packed folds, near zero for rods or random coil. The bounding-box extents give the protein's footprint along x, y, z in Å.

Solvent-accessible surface area (SASA) is the area in Å² traced out by the centre of a 1.4 Å probe sphere (a water molecule) rolled over the protein's van der Waals surface (Shrake–Rupley / Lee–Richards construction). Buried residues have near-zero SASA; fully exposed residues can exceed 200 Å². The total SASA scales roughly with the number of surface residues.

The contact map is a binary N×N matrix image: pixel (i, j) is dark where Cα_i and Cα_j are within 8 Å and |i−j|>4. Because the |i−j|>4 filter removes local helical contacts, off-diagonal stripes parallel to the main diagonal indicate parallel β-sheets; stripes perpendicular to it indicate antiparallel β-sheets. The Ramachandran plot scatters every residue's (φ, ψ) pair against the sterically allowed regions. The PAE heatmap renders the predicted-aligned-error matrix.

— Structural neighborhood —

3Di is Foldseek's structural alphabet. Each residue is assigned one of twenty discrete states based on how its Cα sits relative to its spatial (not sequential) neighbors. Aligning 3Di strings finds structural homologs roughly as well as full 3D superposition, but orders of magnitude faster.

Nearest PDB neighbors are the top structural matches found by Foldseek when searching this structure against the entire Protein Data Bank. Each hit reports a TM-score (0 to 1; >0.5 almost always implies the same fold) and an E-value. These are *structural* homologs — they may share no detectable sequence similarity.

— Confidence and disorder —

For AlphaFold models, the B-factor field carries pLDDT — the model's own estimate of local accuracy on a 0–100 scale. Regions with pLDDT<50 should be treated as essentially unmodeled; they often correspond to intrinsically disordered segments.

Crystallographic B-factors measure how much each atom's electron density is smeared out, in Å². They rise in mobile loops and surface residues and fall in the buried interior. In AlphaFold models this column is repurposed to hold pLDDT instead.

Predicted aligned error is AlphaFold's pairwise confidence. Unlike pLDDT (per-residue), PAE is per-residue-pair and captures whether two parts of the structure are correctly placed relative to each other. Units are ångströms of expected positional error.